Protein AF-A0A3R6BIK7-F1 (afdb_monomer_lite)

Secondary structure (DSSP, 8-state):
-EEEEETTSEEEEEESSSSSEEEEETTB--SS--SSTTHHHHHHHHHHHHHS----EEEEEE---S-TTSSSHHHHHHHHHHHHHHHHHT----HHHHHHHHHHHHHHTT--

Sequence (112 aa):
MAYHTKKNGVVELQSLNFPKRAQFFVSAVPEEKQGDWADHLRGAAKMLGEKYRLKVGLSGIIEGSLPIGGLSSSASVIICFLSALCKVNGIHLEPMEMILTAKAAENSNHHA

Radius of gyration: 12.81 Å; chains: 1; bounding box: 30×29×32 Å

Organism: NCBI:txid410072

pLDDT: mean 89.2, std 12.9, range [42.5, 98.0]

Foldseek 3Di:
DDKDKAQQQWAWEAEPVDDDIDIDGLQCQDPDDPPDPCLLLSLLSVLVCVVDPQRMYIHYYDYDPDPDPDDCPSLVVSLVNNVVSCVNRVHDDDPVRSNVSSVRSVVSVVDD

Structure (mmCIF, N/CA/C/O backbone):
data_AF-A0A3R6BIK7-F1
#
_entry.id   AF-A0A3R6BIK7-F1
#
loop_
_atom_site.group_PDB
_atom_site.id
_atom_site.type_symbol
_atom_site.label_atom_id
_atom_site.label_alt_id
_atom_site.label_comp_id
_atom_site.label_asym_id
_atom_site.label_entity_id
_atom_site.label_seq_id
_atom_site.pdbx_PDB_ins_code
_atom_site.Cartn_x
_atom_site.Cartn_y
_atom_site.Cartn_z
_atom_site.occupancy
_atom_site.B_iso_or_equiv
_atom_site.auth_seq_id
_atom_site.auth_comp_id
_atom_site.auth_asym_id
_atom_site.auth_atom_id
_atom_site.pdbx_PDB_model_num
ATOM 1 N N . MET A 1 1 ? -5.394 2.219 -10.786 1.00 85.38 1 MET A N 1
ATOM 2 C CA . MET A 1 1 ? -5.458 0.980 -9.976 1.00 85.38 1 MET A CA 1
ATOM 3 C C . MET A 1 1 ? -6.912 0.603 -9.756 1.00 85.38 1 MET A C 1
ATOM 5 O O . MET A 1 1 ? -7.692 1.471 -9.380 1.00 85.38 1 MET A O 1
ATOM 9 N N . ALA A 1 2 ? -7.257 -0.664 -9.968 1.00 92.75 2 ALA A N 1
ATOM 10 C CA . ALA A 1 2 ? -8.561 -1.230 -9.627 1.00 92.75 2 ALA A CA 1
ATOM 11 C C . ALA A 1 2 ? -8.377 -2.258 -8.504 1.00 92.75 2 ALA A C 1
ATOM 13 O O . ALA A 1 2 ? -7.418 -3.027 -8.535 1.00 92.75 2 ALA A O 1
ATOM 14 N N . TYR A 1 3 ? -9.251 -2.256 -7.498 1.00 96.25 3 TYR A N 1
ATOM 15 C CA . TYR A 1 3 ? -9.114 -3.131 -6.334 1.00 96.25 3 TYR A CA 1
ATOM 16 C C . TYR A 1 3 ? -10.455 -3.427 -5.660 1.00 96.25 3 TYR A C 1
ATOM 18 O O . TYR A 1 3 ? -11.413 -2.664 -5.767 1.00 96.25 3 TYR A O 1
ATOM 26 N N . HIS A 1 4 ? -10.475 -4.520 -4.904 1.00 95.94 4 HIS A N 1
ATOM 27 C CA . HIS A 1 4 ? -11.541 -4.928 -4.003 1.00 95.94 4 HIS A CA 1
ATOM 28 C C . HIS A 1 4 ? -11.006 -5.099 -2.582 1.00 95.94 4 HIS A C 1
ATOM 30 O O . HIS A 1 4 ? -9.861 -5.489 -2.361 1.00 95.94 4 HIS A O 1
ATOM 36 N N . THR A 1 5 ? -11.863 -4.838 -1.603 1.00 96.81 5 THR A N 1
ATOM 37 C CA . THR A 1 5 ? -11.547 -4.956 -0.179 1.00 96.81 5 THR A CA 1
ATOM 38 C C . THR A 1 5 ? -11.299 -6.410 0.243 1.00 96.81 5 THR A C 1
ATOM 40 O O . THR A 1 5 ? -12.050 -7.310 -0.136 1.00 96.81 5 THR A O 1
ATOM 43 N N . LYS A 1 6 ? -10.301 -6.642 1.106 1.00 95.88 6 LYS A N 1
ATOM 44 C CA . LYS A 1 6 ? -10.014 -7.943 1.736 1.00 95.88 6 LYS A CA 1
ATOM 45 C C . LYS A 1 6 ? -10.035 -7.811 3.264 1.00 95.88 6 LYS A C 1
ATOM 47 O O . LYS A 1 6 ? -9.111 -7.282 3.878 1.00 95.88 6 LYS A O 1
ATOM 52 N N . LYS A 1 7 ? -11.100 -8.310 3.903 1.00 94.75 7 LYS A N 1
ATOM 53 C CA . LYS A 1 7 ? -11.334 -8.171 5.360 1.00 94.75 7 LYS A CA 1
ATOM 54 C C . LYS A 1 7 ? -10.369 -8.968 6.250 1.00 94.75 7 LYS A C 1
ATOM 56 O O . LYS A 1 7 ? -10.349 -8.750 7.451 1.00 94.75 7 LYS A O 1
ATOM 61 N N . ASN A 1 8 ? -9.585 -9.877 5.675 1.00 94.88 8 ASN A N 1
ATOM 62 C CA . ASN A 1 8 ? -8.582 -10.677 6.383 1.00 94.88 8 ASN A CA 1
ATOM 63 C C . ASN A 1 8 ? -7.215 -9.973 6.508 1.00 94.88 8 ASN A C 1
ATOM 65 O O . ASN A 1 8 ? -6.245 -10.608 6.906 1.00 94.88 8 ASN A O 1
ATOM 69 N N . GLY A 1 9 ? -7.115 -8.697 6.117 1.00 95.81 9 GLY A N 1
ATOM 70 C CA . GLY A 1 9 ? -5.875 -7.923 6.210 1.00 95.81 9 GLY A CA 1
ATOM 71 C C . GLY A 1 9 ? -4.835 -8.239 5.133 1.00 95.81 9 GLY A C 1
ATOM 72 O O . GLY A 1 9 ? -3.755 -7.653 5.159 1.00 95.81 9 GLY A O 1
ATOM 73 N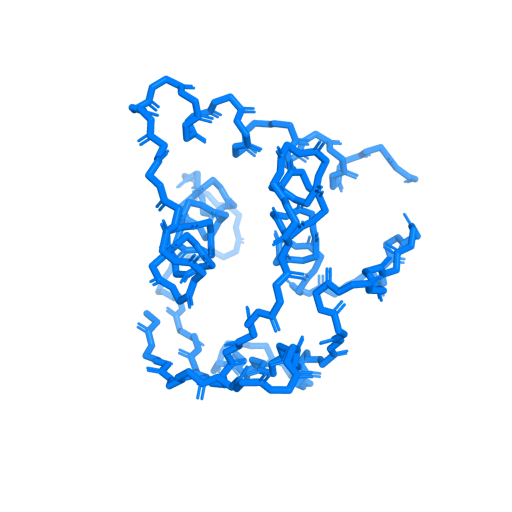 N . VAL A 1 10 ? -5.135 -9.127 4.179 1.00 97.81 10 VAL A N 1
ATOM 74 C CA . VAL A 1 10 ? -4.215 -9.454 3.081 1.00 97.81 10 VAL A CA 1
ATOM 75 C C . VAL A 1 10 ? -4.239 -8.353 2.030 1.00 97.81 10 VAL A C 1
ATOM 77 O O . VAL A 1 10 ? -5.298 -8.006 1.501 1.00 97.81 10 VAL A O 1
ATOM 80 N N . VAL A 1 11 ? -3.059 -7.844 1.697 1.00 97.62 11 VAL A N 1
ATOM 81 C CA . VAL A 1 11 ? -2.811 -7.056 0.495 1.00 97.62 11 VAL A CA 1
ATOM 82 C C . VAL A 1 11 ? -2.294 -7.989 -0.584 1.00 97.62 11 VAL A C 1
ATOM 84 O O . VAL A 1 11 ? -1.357 -8.746 -0.353 1.00 97.62 11 VAL A O 1
ATOM 87 N N . GLU A 1 12 ? -2.905 -7.932 -1.759 1.00 96.06 12 GLU A N 1
ATOM 88 C CA . GLU A 1 12 ? -2.522 -8.710 -2.924 1.00 96.06 12 GLU A CA 1
ATOM 89 C C . GLU A 1 12 ? -2.644 -7.855 -4.188 1.00 96.06 12 GLU A C 1
ATOM 91 O O . GLU A 1 12 ? -3.744 -7.551 -4.641 1.00 96.06 12 GLU A O 1
ATOM 96 N N . LEU A 1 13 ? -1.525 -7.454 -4.781 1.00 94.81 13 LEU A N 1
ATOM 97 C CA . LEU A 1 13 ? -1.541 -6.608 -5.971 1.00 94.81 13 LEU A CA 1
ATOM 98 C C . LEU A 1 13 ? -0.723 -7.224 -7.098 1.00 94.81 13 LEU A C 1
ATOM 100 O O . LEU A 1 13 ? 0.381 -7.728 -6.896 1.00 94.81 13 LEU A O 1
ATOM 104 N N . GLN A 1 14 ? -1.275 -7.160 -8.304 1.00 94.19 14 GLN A N 1
ATOM 105 C CA . GLN A 1 14 ? -0.593 -7.541 -9.532 1.00 94.19 14 GLN A CA 1
ATOM 106 C C . GLN A 1 14 ? -0.322 -6.291 -10.369 1.00 94.19 14 GLN A C 1
ATOM 108 O O . GLN A 1 14 ? -1.231 -5.499 -10.610 1.00 94.19 14 GLN A O 1
ATOM 113 N N . SER A 1 15 ? 0.922 -6.112 -10.809 1.00 90.56 15 SER A N 1
ATOM 114 C CA . SER A 1 15 ? 1.255 -5.095 -11.802 1.00 90.56 15 SER A CA 1
ATOM 115 C C . SER A 1 15 ? 1.087 -5.672 -13.208 1.00 90.56 15 SER A C 1
ATOM 117 O O . SER A 1 15 ? 1.470 -6.815 -13.448 1.00 90.56 15 SER A O 1
ATOM 119 N N . LEU A 1 16 ? 0.524 -4.897 -14.137 1.00 90.06 16 LEU A N 1
ATOM 120 C CA . LEU A 1 16 ? 0.556 -5.236 -15.566 1.00 90.06 16 LEU A CA 1
ATOM 121 C C . LEU A 1 16 ? 1.907 -4.892 -16.213 1.00 90.06 16 LEU A C 1
ATOM 123 O O . LEU A 1 16 ? 2.237 -5.433 -17.263 1.00 90.06 16 LEU A O 1
ATOM 127 N N . ASN A 1 17 ? 2.701 -4.026 -15.577 1.00 86.06 17 ASN A N 1
ATOM 128 C CA . ASN A 1 17 ? 4.008 -3.595 -16.076 1.00 86.06 17 ASN A CA 1
ATOM 129 C C . ASN A 1 17 ? 5.161 -4.469 -15.573 1.00 86.06 17 ASN A C 1
ATOM 131 O O . ASN A 1 17 ? 6.183 -4.576 -16.246 1.00 86.06 17 ASN A O 1
ATOM 135 N N . PHE A 1 18 ? 5.019 -5.066 -14.387 1.00 85.50 18 PHE A N 1
ATOM 136 C CA . PHE A 1 18 ? 6.082 -5.826 -13.735 1.00 85.50 18 PHE A CA 1
ATOM 137 C C . PHE A 1 18 ? 5.658 -7.266 -13.449 1.00 85.50 18 PHE A C 1
ATOM 139 O O . PHE A 1 18 ? 4.517 -7.508 -13.047 1.00 85.50 18 PHE A O 1
ATOM 146 N N . PRO A 1 19 ? 6.576 -8.237 -13.600 1.00 80.81 19 PRO A N 1
ATOM 147 C CA . PRO A 1 19 ? 6.303 -9.611 -13.225 1.00 80.81 19 PRO A CA 1
ATOM 148 C C . PRO A 1 19 ? 6.190 -9.740 -11.701 1.00 80.81 19 PRO A C 1
ATOM 150 O O . PRO A 1 19 ? 6.724 -8.930 -10.944 1.00 80.81 19 PRO A O 1
ATOM 153 N N . LYS A 1 20 ? 5.572 -10.842 -11.269 1.00 84.62 20 LYS A N 1
ATOM 154 C CA . LYS A 1 20 ? 5.329 -11.224 -9.869 1.00 84.62 20 LYS A CA 1
ATOM 155 C C . LYS A 1 20 ? 4.265 -10.382 -9.157 1.00 84.62 20 LYS A C 1
ATOM 157 O O . LYS A 1 20 ? 4.216 -9.155 -9.205 1.00 84.62 20 LYS A O 1
ATOM 162 N N . ARG A 1 21 ? 3.404 -11.114 -8.457 1.00 91.50 21 ARG A N 1
ATOM 163 C CA . ARG A 1 21 ? 2.362 -10.589 -7.582 1.00 91.50 21 ARG A CA 1
ATOM 164 C C . ARG A 1 21 ? 2.966 -10.226 -6.232 1.00 91.50 21 ARG A C 1
ATOM 166 O O . ARG A 1 21 ? 3.715 -11.014 -5.663 1.00 91.50 21 ARG A O 1
ATOM 173 N N . ALA A 1 22 ? 2.579 -9.075 -5.707 1.00 93.12 22 ALA A N 1
ATOM 174 C CA . ALA A 1 22 ? 2.875 -8.681 -4.343 1.00 93.12 22 ALA A CA 1
ATOM 175 C C . ALA A 1 22 ? 1.818 -9.251 -3.401 1.00 93.12 22 ALA A C 1
ATOM 177 O O . ALA A 1 22 ? 0.626 -9.102 -3.673 1.00 93.12 22 ALA A O 1
ATOM 178 N N . GLN A 1 23 ? 2.237 -9.867 -2.297 1.00 96.00 23 GLN A N 1
ATOM 179 C CA . GLN A 1 23 ? 1.328 -10.337 -1.257 1.00 96.00 23 GLN A CA 1
ATOM 180 C C . GLN A 1 23 ? 1.957 -10.166 0.128 1.00 96.00 23 GLN A C 1
ATOM 182 O O . GLN A 1 23 ? 3.103 -10.559 0.332 1.00 96.00 23 GLN A O 1
ATOM 187 N N . PHE A 1 24 ? 1.227 -9.562 1.066 1.00 96.69 24 PHE A N 1
ATOM 188 C CA . PHE A 1 24 ? 1.623 -9.433 2.475 1.00 96.69 24 PHE A CA 1
ATOM 189 C C . PHE A 1 24 ? 0.407 -9.094 3.350 1.00 96.69 24 PHE A C 1
ATOM 191 O O . PHE A 1 24 ? -0.659 -8.745 2.840 1.00 96.69 24 PHE A O 1
ATOM 198 N N . PHE A 1 25 ? 0.547 -9.181 4.673 1.00 97.62 25 PHE A N 1
ATOM 199 C CA . PHE A 1 25 ? -0.484 -8.730 5.611 1.00 97.62 25 PHE A CA 1
ATOM 200 C C . PHE A 1 25 ? -0.224 -7.289 6.043 1.00 97.62 25 PHE A C 1
ATOM 202 O O . PHE A 1 25 ? 0.900 -6.950 6.401 1.00 97.62 25 PHE A O 1
ATOM 209 N N . VAL A 1 26 ? -1.268 -6.456 6.118 1.00 96.88 26 VAL A N 1
ATOM 210 C CA . VAL A 1 26 ? -1.145 -5.074 6.631 1.00 96.88 26 VAL A CA 1
ATOM 211 C C . VAL A 1 26 ? -0.631 -5.006 8.074 1.00 96.88 26 VAL A C 1
ATOM 213 O O . VAL A 1 26 ? -0.098 -3.983 8.483 1.00 96.88 26 VAL A O 1
ATOM 216 N N . SER A 1 27 ? -0.781 -6.089 8.841 1.00 95.19 27 SER A N 1
ATOM 217 C CA . SER A 1 27 ? -0.292 -6.219 10.218 1.00 95.19 27 SER A CA 1
ATOM 218 C C . SER A 1 27 ? 1.119 -6.803 10.330 1.00 95.19 27 SER A C 1
ATOM 220 O O . SER A 1 27 ? 1.638 -6.897 11.435 1.00 95.19 27 SER A O 1
ATOM 222 N N . ALA A 1 28 ? 1.705 -7.259 9.224 1.00 94.88 28 ALA A N 1
ATOM 223 C CA . ALA A 1 28 ? 3.018 -7.896 9.181 1.00 94.88 28 ALA A CA 1
ATOM 224 C C . ALA A 1 28 ? 3.729 -7.492 7.884 1.00 94.88 28 ALA A C 1
ATOM 226 O O . ALA A 1 28 ? 4.051 -8.323 7.032 1.00 94.88 28 ALA A O 1
ATOM 227 N N . VAL A 1 29 ? 3.891 -6.180 7.705 1.00 95.25 29 VAL A N 1
ATOM 228 C CA . VAL A 1 29 ? 4.669 -5.633 6.594 1.00 95.25 29 VAL A CA 1
ATOM 229 C C . VAL A 1 29 ? 6.142 -5.989 6.832 1.00 95.25 29 VAL A C 1
ATOM 231 O O . VAL A 1 29 ? 6.624 -5.733 7.935 1.00 95.25 29 VAL A O 1
ATOM 234 N N . PRO A 1 30 ? 6.857 -6.568 5.847 1.00 92.31 30 PRO A N 1
ATOM 235 C CA . PRO A 1 30 ? 8.285 -6.850 5.979 1.00 92.31 30 PRO A CA 1
ATOM 236 C C . PRO A 1 30 ? 9.075 -5.612 6.415 1.00 92.31 30 PRO A C 1
ATOM 238 O O . PRO A 1 30 ? 8.844 -4.515 5.899 1.00 92.31 30 PRO A O 1
ATOM 241 N N . GLU A 1 31 ? 9.994 -5.783 7.366 1.00 87.81 31 GLU A N 1
ATOM 242 C CA . GLU A 1 31 ? 10.834 -4.680 7.847 1.00 87.81 31 GLU A CA 1
ATOM 243 C C . GLU A 1 31 ? 11.863 -4.256 6.800 1.00 87.81 31 GLU A C 1
ATOM 245 O O . GLU A 1 31 ? 12.086 -3.057 6.614 1.00 87.81 31 GLU A O 1
ATOM 250 N N . GLU A 1 32 ? 12.428 -5.246 6.108 1.00 89.00 32 GLU A N 1
ATOM 251 C CA . GLU A 1 32 ? 13.411 -5.087 5.046 1.00 89.00 32 GLU A CA 1
ATOM 252 C C . GLU A 1 32 ? 12.753 -5.008 3.664 1.00 89.00 32 GLU A C 1
ATOM 254 O O . GLU A 1 32 ? 11.727 -5.645 3.380 1.00 89.00 32 GLU A O 1
ATOM 259 N N . LYS A 1 33 ? 13.394 -4.251 2.771 1.00 87.38 33 LYS A N 1
ATOM 260 C CA . LYS A 1 33 ? 12.999 -4.166 1.363 1.00 87.38 33 LYS A CA 1
ATOM 261 C C . LYS A 1 33 ? 13.126 -5.519 0.685 1.00 87.38 33 LYS A C 1
ATOM 263 O O . LYS A 1 33 ? 14.056 -6.274 0.947 1.00 87.38 33 LYS A O 1
ATOM 268 N N . GLN A 1 34 ? 12.209 -5.789 -0.233 1.00 90.31 34 GLN A N 1
ATOM 269 C CA . GLN A 1 34 ? 12.226 -7.021 -1.019 1.00 90.31 34 GLN A CA 1
ATOM 270 C C . GLN A 1 34 ? 12.895 -6.824 -2.389 1.00 90.31 34 GLN A C 1
ATOM 272 O O . GLN A 1 34 ? 13.121 -7.795 -3.107 1.00 90.31 34 GLN A O 1
ATOM 277 N N . GLY A 1 35 ? 13.227 -5.580 -2.754 1.00 88.62 35 GLY A N 1
ATOM 278 C CA . GLY A 1 35 ? 13.892 -5.239 -4.010 1.00 88.62 35 GLY A CA 1
ATOM 279 C C . GLY A 1 35 ? 12.966 -5.333 -5.223 1.00 88.62 35 GLY A C 1
ATOM 280 O O . GLY A 1 35 ? 13.435 -5.534 -6.342 1.00 88.62 35 GLY A O 1
ATOM 281 N N . ASP A 1 36 ? 11.653 -5.229 -5.011 1.00 89.12 36 ASP A N 1
ATOM 282 C CA . ASP A 1 36 ? 10.641 -5.330 -6.060 1.00 89.12 36 ASP A CA 1
ATOM 283 C C . ASP A 1 36 ? 9.773 -4.062 -6.146 1.00 89.12 36 ASP A C 1
ATOM 285 O O . ASP A 1 36 ? 9.807 -3.176 -5.289 1.00 89.12 36 ASP A O 1
ATOM 289 N N . TRP A 1 37 ? 8.960 -3.971 -7.201 1.00 87.81 37 TRP A N 1
ATOM 290 C CA . TRP A 1 37 ? 8.080 -2.822 -7.448 1.00 87.81 37 TRP A CA 1
ATOM 291 C C . TRP A 1 37 ? 7.102 -2.541 -6.292 1.00 87.81 37 TRP A C 1
ATOM 293 O O . TRP A 1 37 ? 6.606 -1.420 -6.148 1.00 87.81 37 TRP A O 1
ATOM 303 N N . ALA A 1 38 ? 6.801 -3.549 -5.470 1.00 91.62 38 ALA A N 1
ATOM 304 C CA . ALA A 1 38 ?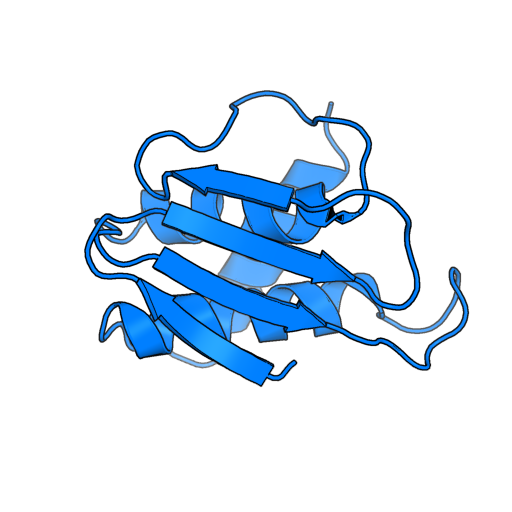 5.845 -3.457 -4.383 1.00 91.62 38 ALA A CA 1
ATOM 305 C C . ALA A 1 38 ? 6.452 -2.918 -3.086 1.00 91.62 38 ALA A C 1
ATOM 307 O O . ALA A 1 38 ? 5.711 -2.698 -2.127 1.00 91.62 38 ALA A O 1
ATOM 308 N N . ASP A 1 39 ? 7.747 -2.601 -3.049 1.00 92.25 39 ASP A N 1
ATOM 309 C CA . ASP A 1 39 ? 8.331 -1.885 -1.913 1.00 92.25 39 ASP A CA 1
ATOM 310 C C . ASP A 1 39 ? 7.679 -0.506 -1.712 1.00 92.25 39 ASP A C 1
ATOM 312 O O . ASP A 1 39 ? 7.518 -0.060 -0.582 1.00 92.25 39 ASP A O 1
ATOM 316 N N . HIS A 1 40 ? 7.172 0.147 -2.765 1.00 92.06 40 HIS A N 1
ATO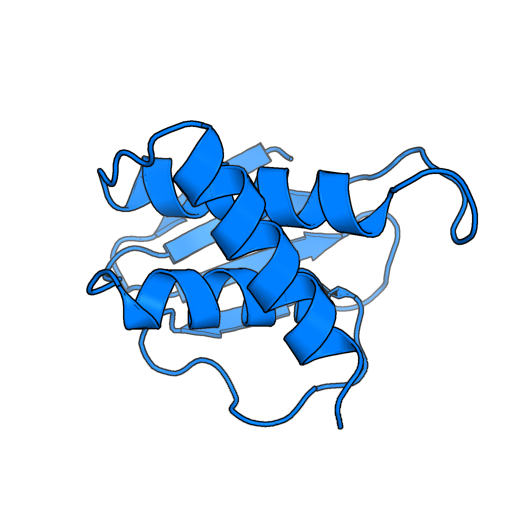M 317 C CA . HIS A 1 40 ? 6.346 1.363 -2.629 1.00 92.06 40 HIS A CA 1
ATOM 318 C C . HIS A 1 40 ? 5.044 1.122 -1.860 1.00 92.06 40 HIS A C 1
ATOM 320 O O . HIS A 1 40 ? 4.628 1.948 -1.047 1.00 92.06 40 HIS A O 1
ATOM 326 N N . LEU A 1 41 ? 4.408 -0.023 -2.091 1.00 94.38 41 LEU A N 1
ATOM 327 C CA . LEU A 1 41 ? 3.184 -0.422 -1.409 1.00 94.38 41 LEU A CA 1
ATOM 328 C C . LEU A 1 41 ? 3.459 -0.840 0.041 1.00 94.38 41 LEU A C 1
ATOM 330 O O . LEU A 1 41 ? 2.702 -0.460 0.934 1.00 94.38 41 LEU A O 1
ATOM 334 N N . ARG A 1 42 ? 4.543 -1.589 0.285 1.00 95.38 42 ARG A N 1
ATOM 335 C CA . ARG A 1 42 ? 4.973 -1.972 1.639 1.00 95.38 42 ARG A CA 1
ATOM 336 C C . ARG A 1 42 ? 5.350 -0.737 2.457 1.00 95.38 42 ARG A C 1
ATOM 338 O O . ARG A 1 42 ? 4.833 -0.579 3.558 1.00 95.38 42 ARG A O 1
ATOM 345 N N . GLY A 1 43 ? 6.139 0.181 1.898 1.00 95.12 43 GLY A N 1
ATOM 346 C CA . GLY A 1 43 ? 6.485 1.453 2.539 1.00 95.12 43 GLY A CA 1
ATOM 347 C C . GLY A 1 43 ? 5.247 2.283 2.892 1.00 95.12 43 GLY A C 1
ATOM 348 O O . GLY A 1 43 ? 5.106 2.732 4.028 1.00 95.12 43 GLY A O 1
ATOM 349 N N . ALA A 1 44 ? 4.290 2.409 1.964 1.00 95.81 44 ALA A N 1
ATOM 350 C CA . ALA A 1 44 ? 3.020 3.090 2.223 1.00 95.81 44 ALA A CA 1
ATOM 351 C C . ALA A 1 44 ? 2.225 2.439 3.371 1.00 95.81 44 ALA A C 1
ATOM 353 O O . ALA A 1 44 ? 1.755 3.134 4.272 1.00 95.81 44 ALA A O 1
ATOM 354 N N . ALA A 1 45 ? 2.094 1.109 3.363 1.00 97.00 45 ALA A N 1
ATOM 355 C CA . ALA A 1 45 ? 1.395 0.375 4.414 1.00 97.00 45 ALA A CA 1
ATOM 356 C C . ALA A 1 45 ? 2.091 0.500 5.776 1.00 97.00 45 ALA A C 1
ATOM 358 O O . ALA A 1 45 ? 1.410 0.686 6.781 1.00 97.00 45 ALA A O 1
ATOM 359 N N . LYS A 1 46 ? 3.429 0.453 5.806 1.00 96.44 46 LYS A N 1
ATOM 360 C CA . LYS A 1 46 ? 4.236 0.614 7.022 1.00 96.44 46 LYS A CA 1
ATOM 361 C C . LYS A 1 46 ? 4.023 1.995 7.644 1.00 96.44 46 LYS A C 1
ATOM 363 O O . LYS A 1 46 ? 3.597 2.079 8.789 1.00 96.44 46 LYS A O 1
ATOM 368 N N . MET A 1 47 ? 4.216 3.065 6.869 1.00 95.75 47 MET A N 1
ATOM 369 C CA . MET A 1 47 ? 4.080 4.444 7.365 1.00 95.75 47 MET A CA 1
ATOM 370 C C . MET A 1 47 ? 2.653 4.792 7.782 1.00 95.75 47 MET A C 1
ATOM 372 O O . MET A 1 47 ? 2.442 5.522 8.748 1.00 95.75 47 MET A O 1
ATOM 376 N N . LEU A 1 48 ? 1.652 4.261 7.078 1.00 96.69 48 LEU A N 1
ATOM 377 C CA . LEU A 1 48 ? 0.266 4.414 7.508 1.00 96.69 48 LEU A CA 1
ATOM 378 C C . LEU A 1 48 ? -0.015 3.607 8.788 1.00 96.69 48 LEU A C 1
ATOM 380 O O . LEU A 1 48 ? -0.717 4.091 9.675 1.00 96.69 48 LEU A O 1
ATOM 384 N N . GLY A 1 49 ? 0.558 2.405 8.890 1.00 95.94 49 GLY A N 1
ATOM 385 C CA . GLY A 1 49 ? 0.443 1.490 10.026 1.00 95.94 49 GLY A CA 1
ATOM 386 C C . GLY A 1 49 ? 1.027 2.023 11.335 1.00 95.94 49 GLY A C 1
ATOM 387 O O . GLY A 1 49 ? 0.515 1.702 12.405 1.00 95.94 49 GLY A O 1
ATOM 388 N N . GLU A 1 50 ? 2.048 2.878 11.260 1.00 94.25 50 GLU A N 1
ATOM 389 C CA . GLU A 1 50 ? 2.627 3.561 12.426 1.00 94.25 50 GLU A CA 1
ATOM 390 C C . GLU A 1 50 ? 1.648 4.543 13.083 1.00 94.25 50 GLU A C 1
ATOM 392 O O . GLU A 1 50 ? 1.701 4.763 14.291 1.00 94.25 50 GLU A O 1
ATOM 397 N N . LYS A 1 51 ? 0.732 5.120 12.297 1.00 94.00 51 LYS A N 1
ATOM 398 C CA . LYS A 1 51 ? -0.263 6.093 12.774 1.00 94.00 51 LYS A CA 1
ATOM 399 C C . LYS A 1 51 ? -1.625 5.460 13.052 1.00 94.00 51 LYS A C 1
ATOM 401 O O . LYS A 1 51 ? -2.340 5.898 13.949 1.00 94.00 51 LYS A O 1
ATOM 406 N N . TYR A 1 52 ? -1.995 4.435 12.284 1.00 96.19 52 TYR A N 1
ATOM 407 C CA . TYR A 1 52 ? -3.313 3.812 12.340 1.00 96.19 52 TYR A CA 1
ATOM 408 C C . TYR A 1 52 ? -3.205 2.295 12.330 1.00 96.19 52 TYR A C 1
ATOM 410 O O . TYR A 1 52 ? -2.499 1.699 11.522 1.00 96.19 52 TYR A O 1
ATOM 418 N N . ARG A 1 53 ? -4.016 1.633 13.157 1.00 95.50 53 ARG A N 1
ATOM 419 C CA . ARG A 1 53 ? -4.109 0.173 13.130 1.00 95.50 53 ARG A CA 1
ATOM 420 C C . ARG A 1 53 ? -4.834 -0.304 11.870 1.00 95.50 53 ARG A C 1
ATOM 422 O O . ARG A 1 53 ? -6.065 -0.316 11.827 1.00 95.50 53 ARG A O 1
ATOM 429 N N . LEU A 1 54 ? -4.072 -0.778 10.890 1.00 97.38 54 LEU A N 1
ATOM 430 C CA . LEU A 1 54 ? -4.606 -1.394 9.677 1.00 97.38 54 LEU A CA 1
ATOM 431 C C . LEU A 1 54 ? -5.147 -2.799 9.972 1.00 97.38 54 LEU A C 1
ATOM 433 O O . LEU A 1 54 ? -4.499 -3.610 10.633 1.00 97.38 54 LEU A O 1
ATOM 437 N N . LYS A 1 55 ? -6.354 -3.091 9.484 1.00 97.12 55 LYS A N 1
ATOM 438 C CA . LYS A 1 55 ? -7.016 -4.403 9.641 1.00 97.12 55 LYS A CA 1
ATOM 439 C C . LYS A 1 55 ? -7.502 -4.974 8.318 1.00 97.12 55 LYS A C 1
ATOM 441 O O . LYS A 1 55 ? -7.704 -6.178 8.196 1.00 97.12 55 LYS A O 1
ATOM 446 N N . VAL A 1 56 ? -7.724 -4.104 7.341 1.00 98.00 56 VAL A N 1
ATOM 447 C CA . VAL A 1 56 ? -8.323 -4.439 6.060 1.00 98.00 56 VAL A CA 1
ATOM 448 C C . VAL A 1 56 ? -7.272 -4.245 4.979 1.00 98.00 56 VAL A C 1
ATOM 450 O O . VAL A 1 56 ? -6.649 -3.189 4.880 1.00 98.00 56 VAL A O 1
ATOM 453 N N . GLY A 1 57 ? -7.061 -5.287 4.186 1.00 97.25 57 GLY A N 1
ATOM 454 C CA . GLY A 1 57 ? -6.214 -5.234 3.007 1.00 97.25 57 GLY A CA 1
ATOM 455 C C . GLY A 1 57 ? -7.042 -5.037 1.740 1.00 97.25 57 GLY A C 1
ATOM 456 O O . GLY A 1 57 ? -8.235 -4.710 1.775 1.00 97.25 57 GLY A O 1
ATOM 457 N N . LEU A 1 58 ? -6.414 -5.265 0.595 1.00 97.31 58 LEU A N 1
ATOM 458 C CA . LEU A 1 58 ? -7.032 -5.112 -0.716 1.00 97.31 58 LEU A CA 1
ATOM 459 C C . LEU A 1 58 ? -6.455 -6.122 -1.703 1.00 97.31 58 LEU A C 1
ATOM 461 O O . LEU A 1 58 ? -5.302 -6.515 -1.579 1.00 97.31 58 LEU A O 1
ATOM 465 N N . SER A 1 59 ? -7.250 -6.531 -2.686 1.00 96.81 59 SER A N 1
ATOM 466 C CA . SER A 1 59 ? -6.795 -7.330 -3.824 1.00 96.81 59 SER A CA 1
ATOM 467 C C . SER A 1 59 ? -7.078 -6.577 -5.112 1.00 96.81 59 SER A C 1
ATOM 469 O O . SER A 1 59 ? -8.170 -6.027 -5.258 1.00 96.81 59 SER A O 1
ATOM 471 N N . GLY A 1 60 ? -6.121 -6.500 -6.031 1.00 94.62 60 GLY A N 1
ATOM 472 C CA . GLY A 1 60 ? -6.305 -5.678 -7.221 1.00 94.62 60 GLY A CA 1
ATOM 473 C C . GLY A 1 60 ? -5.188 -5.736 -8.250 1.00 94.62 60 GLY A C 1
ATOM 474 O O . GLY A 1 60 ? -4.232 -6.506 -8.148 1.00 94.62 60 GLY A O 1
ATOM 475 N N . ILE A 1 61 ? -5.337 -4.874 -9.249 1.00 93.31 61 ILE A N 1
ATOM 476 C CA . ILE A 1 61 ? -4.421 -4.730 -10.373 1.00 93.31 61 ILE A CA 1
ATOM 477 C C . ILE A 1 61 ? -4.007 -3.264 -10.491 1.00 93.31 61 ILE A C 1
ATOM 479 O O . ILE A 1 61 ? -4.829 -2.343 -10.372 1.00 93.31 61 ILE A O 1
ATOM 483 N N . ILE A 1 62 ? -2.720 -3.048 -10.741 1.00 90.00 62 ILE A N 1
ATOM 484 C CA . ILE A 1 62 ? -2.152 -1.742 -11.040 1.00 90.00 62 ILE A CA 1
ATOM 485 C C . ILE A 1 62 ? -1.469 -1.747 -12.405 1.00 90.00 62 ILE A C 1
ATOM 487 O O . ILE A 1 62 ? -0.770 -2.683 -12.779 1.00 90.00 62 ILE A O 1
ATOM 491 N N . GLU A 1 63 ? -1.671 -0.661 -13.130 1.00 87.38 63 GLU A N 1
ATOM 492 C CA . GLU A 1 63 ? -1.002 -0.360 -14.383 1.00 87.38 63 GLU A CA 1
ATOM 493 C C . GLU A 1 63 ? -0.543 1.095 -14.300 1.00 87.38 63 GLU A C 1
ATOM 495 O O . GLU A 1 63 ? -1.293 1.962 -13.837 1.00 87.38 63 GLU A O 1
ATOM 500 N N . GLY A 1 64 ? 0.702 1.342 -14.686 1.00 76.38 64 GLY A N 1
ATOM 501 C CA . GLY A 1 64 ? 1.279 2.664 -14.859 1.00 76.38 64 GLY A CA 1
ATOM 502 C C . GLY A 1 64 ? 1.687 2.857 -16.314 1.00 76.38 64 GLY A C 1
ATOM 503 O O . GLY A 1 64 ? 2.304 1.982 -16.914 1.00 76.38 64 GLY A O 1
ATOM 504 N N . SER A 1 65 ? 1.347 4.010 -16.881 1.00 63.78 65 SER A N 1
ATOM 505 C CA . SER A 1 65 ? 1.723 4.404 -18.245 1.00 63.78 65 SER A CA 1
ATOM 506 C C . SER A 1 65 ? 3.010 5.238 -18.304 1.00 63.78 65 SER A C 1
ATOM 508 O O . SER A 1 65 ? 3.482 5.560 -19.392 1.00 63.78 65 SER A O 1
ATOM 510 N N . LEU A 1 66 ? 3.579 5.609 -17.151 1.00 53.16 66 LEU A N 1
ATOM 511 C CA . LEU A 1 66 ? 4.772 6.451 -17.078 1.00 53.16 66 LEU A CA 1
ATOM 512 C C . LEU A 1 66 ? 6.045 5.616 -17.305 1.00 53.16 66 LEU A C 1
ATOM 514 O O . LEU A 1 66 ? 6.197 4.575 -16.659 1.00 53.16 66 LEU A O 1
ATOM 518 N N . PRO A 1 67 ? 6.976 6.065 -18.171 1.00 49.75 67 PRO A N 1
ATOM 519 C CA . PRO A 1 67 ? 8.266 5.412 -18.324 1.00 49.75 67 PRO A CA 1
ATOM 520 C C . PRO A 1 67 ? 8.988 5.335 -16.974 1.00 49.75 67 PRO A C 1
ATOM 522 O O . PRO A 1 67 ? 8.978 6.280 -16.180 1.00 49.75 67 PRO A O 1
ATOM 525 N N . ILE A 1 68 ? 9.619 4.190 -16.715 1.00 57.75 68 ILE A N 1
ATOM 526 C CA . ILE A 1 68 ? 10.445 3.966 -15.528 1.00 57.75 68 ILE A CA 1
ATOM 527 C C . ILE A 1 68 ? 11.632 4.936 -15.626 1.00 57.75 68 ILE A C 1
ATOM 529 O O . ILE A 1 68 ? 12.557 4.686 -16.391 1.00 57.75 68 ILE A O 1
ATOM 533 N N . GLY A 1 69 ? 11.588 6.065 -14.909 1.00 55.59 69 GLY A N 1
ATOM 534 C CA . GLY A 1 69 ? 12.718 7.005 -14.842 1.00 55.59 69 GLY A CA 1
ATOM 535 C C . GLY A 1 69 ? 12.457 8.478 -15.183 1.00 55.59 69 GLY A C 1
ATOM 536 O O . GLY A 1 69 ? 13.407 9.174 -15.525 1.00 55.59 69 GLY A O 1
ATOM 537 N N . GLY A 1 70 ? 11.233 9.003 -15.063 1.00 51.56 70 GLY A N 1
ATOM 538 C CA . GLY A 1 70 ? 11.011 10.454 -15.143 1.00 51.56 70 GLY A CA 1
ATOM 539 C C . GLY A 1 70 ? 9.667 10.906 -14.565 1.00 51.56 70 GLY A C 1
ATOM 540 O O . GLY A 1 70 ? 8.653 10.261 -14.807 1.00 51.56 70 GLY A O 1
ATOM 541 N N . LEU A 1 71 ? 9.670 12.032 -13.832 1.00 49.56 71 LEU A N 1
ATOM 542 C CA . LEU A 1 71 ? 8.496 12.803 -13.363 1.00 49.56 71 LEU A CA 1
ATOM 543 C C . LEU A 1 71 ? 7.626 12.174 -12.247 1.00 49.56 71 LEU A C 1
ATOM 545 O O . LEU A 1 71 ? 6.444 11.909 -12.448 1.00 49.56 71 LEU A O 1
ATOM 549 N N . SER A 1 72 ? 8.166 12.007 -11.031 1.00 61.75 72 SER A N 1
ATOM 550 C CA . SER A 1 72 ? 7.363 11.724 -9.814 1.00 61.75 72 SER A CA 1
ATOM 551 C C . SER A 1 72 ? 6.464 10.472 -9.884 1.00 61.75 72 SER A C 1
ATOM 553 O O . SER A 1 72 ? 5.418 10.398 -9.226 1.00 61.75 72 SER A O 1
ATOM 555 N N . SER A 1 73 ? 6.863 9.465 -10.665 1.00 72.69 73 SER A N 1
ATOM 556 C CA . SER A 1 73 ? 6.122 8.207 -10.816 1.00 72.69 73 SER A CA 1
ATOM 557 C C . SER A 1 73 ? 6.029 7.418 -9.500 1.00 72.69 73 SER A C 1
ATOM 559 O O . SER A 1 73 ? 4.976 6.848 -9.206 1.00 72.69 73 SER A O 1
ATOM 561 N N . SER A 1 74 ? 7.070 7.469 -8.661 1.00 80.19 74 SER A N 1
ATOM 562 C CA . SER A 1 74 ? 7.105 6.904 -7.301 1.00 80.19 74 SER A CA 1
ATOM 563 C C . SER A 1 74 ? 6.102 7.580 -6.357 1.00 80.19 74 SER A C 1
ATOM 565 O O . SER A 1 74 ? 5.274 6.914 -5.737 1.00 80.19 74 SER A O 1
ATOM 567 N N . ALA A 1 75 ? 6.112 8.910 -6.277 1.00 86.88 75 ALA A N 1
ATOM 568 C CA . ALA A 1 75 ? 5.195 9.657 -5.417 1.00 86.88 75 ALA A CA 1
ATOM 569 C C . ALA A 1 75 ? 3.726 9.422 -5.813 1.00 86.88 75 ALA A C 1
ATOM 571 O O . ALA A 1 75 ? 2.872 9.189 -4.956 1.00 86.88 75 ALA A O 1
ATOM 572 N N . SER A 1 76 ? 3.442 9.401 -7.118 1.00 88.56 76 SER A N 1
ATOM 573 C CA . SER A 1 76 ? 2.095 9.146 -7.642 1.00 88.56 76 SER A CA 1
ATOM 574 C C . SER A 1 76 ? 1.584 7.756 -7.253 1.00 88.56 76 SER A C 1
ATOM 576 O O . SER A 1 76 ? 0.438 7.611 -6.814 1.00 88.56 76 SER A O 1
ATOM 578 N N . VAL A 1 77 ? 2.433 6.726 -7.367 1.00 90.12 77 VAL A N 1
ATOM 579 C CA . VAL A 1 77 ? 2.045 5.357 -7.007 1.00 90.12 77 VAL A CA 1
ATOM 580 C C . VAL A 1 77 ? 1.868 5.197 -5.493 1.00 90.12 77 VAL A C 1
ATOM 582 O O . VAL A 1 77 ? 0.895 4.583 -5.055 1.00 90.12 77 VAL A O 1
ATOM 585 N N . ILE A 1 78 ? 2.728 5.824 -4.685 1.00 93.94 78 ILE A N 1
ATOM 586 C CA . ILE A 1 78 ? 2.624 5.809 -3.220 1.00 93.94 78 ILE A CA 1
ATOM 587 C C . ILE A 1 78 ? 1.319 6.471 -2.761 1.00 93.94 78 ILE A C 1
ATOM 589 O O . ILE A 1 78 ? 0.588 5.886 -1.962 1.00 93.94 78 ILE A O 1
ATOM 593 N N . ILE A 1 79 ? 0.976 7.647 -3.296 1.00 94.69 79 ILE A N 1
ATOM 594 C CA . ILE A 1 79 ? -0.285 8.334 -2.971 1.00 94.69 79 ILE A CA 1
ATO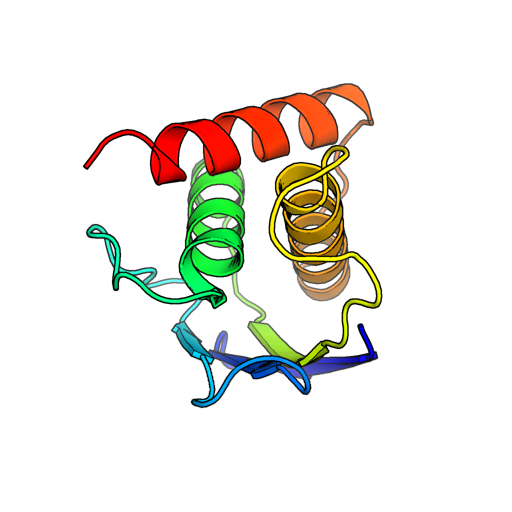M 595 C C . ILE A 1 79 ? -1.492 7.482 -3.387 1.00 94.69 79 ILE A C 1
ATOM 597 O O . ILE A 1 79 ? -2.475 7.400 -2.645 1.00 94.69 79 ILE A O 1
ATOM 601 N N . CYS A 1 80 ? -1.422 6.804 -4.538 1.00 94.44 80 CYS A N 1
ATOM 602 C CA . CYS A 1 80 ? -2.464 5.875 -4.978 1.00 94.44 80 CYS A CA 1
ATOM 603 C C . CYS A 1 80 ? -2.664 4.726 -3.971 1.00 94.44 80 CYS A C 1
ATOM 605 O O . CYS A 1 80 ? -3.803 4.425 -3.597 1.00 94.44 80 CYS A O 1
ATOM 607 N N . PHE A 1 81 ? -1.574 4.127 -3.481 1.00 95.62 81 PHE A N 1
ATOM 608 C CA . PHE A 1 81 ? -1.624 3.072 -2.467 1.00 95.62 81 PHE A CA 1
ATOM 609 C C . PHE A 1 81 ? -2.150 3.571 -1.122 1.00 95.62 81 PHE A C 1
ATOM 611 O O . PHE A 1 81 ? -3.053 2.946 -0.564 1.00 95.62 81 PHE A O 1
ATOM 618 N N . LEU A 1 82 ? -1.655 4.708 -0.626 1.00 97.25 82 LEU A N 1
ATOM 619 C CA . LEU A 1 82 ? -2.134 5.316 0.618 1.00 97.25 82 LEU A CA 1
ATOM 620 C C . LEU A 1 82 ? -3.629 5.613 0.550 1.00 97.25 82 LEU A C 1
ATOM 622 O O . LEU A 1 82 ? -4.366 5.247 1.462 1.00 97.25 82 LEU A O 1
ATOM 626 N N . SER A 1 83 ? -4.096 6.198 -0.553 1.00 96.94 83 SER A N 1
ATOM 627 C CA . SER A 1 83 ? -5.515 6.507 -0.756 1.00 96.94 83 SER A CA 1
ATOM 628 C C . SER A 1 83 ? -6.383 5.248 -0.716 1.00 96.94 83 SER A C 1
ATOM 630 O O . SER A 1 83 ? -7.447 5.241 -0.096 1.00 96.94 83 SER A O 1
ATOM 632 N N . ALA A 1 84 ? -5.930 4.160 -1.342 1.00 97.06 84 ALA A N 1
ATOM 633 C CA . ALA A 1 84 ? -6.657 2.897 -1.336 1.00 97.06 84 ALA A CA 1
ATOM 634 C C . ALA A 1 84 ? -6.670 2.235 0.047 1.00 97.06 84 ALA A C 1
ATOM 636 O O . ALA A 1 84 ? -7.732 1.815 0.506 1.00 97.06 84 ALA A O 1
ATOM 637 N N . LEU A 1 85 ? -5.525 2.193 0.735 1.00 97.62 85 LEU A N 1
ATOM 638 C CA . LEU A 1 85 ? -5.415 1.664 2.097 1.00 97.62 85 LEU A CA 1
ATOM 639 C C . LEU A 1 85 ? -6.274 2.461 3.083 1.00 97.62 85 LEU A C 1
ATOM 641 O O . LEU A 1 85 ? -6.983 1.861 3.892 1.00 97.62 85 LEU A O 1
ATOM 645 N N . CYS A 1 86 ? -6.274 3.792 2.971 1.00 98.00 86 CYS A N 1
ATOM 646 C CA . CYS A 1 86 ? -7.128 4.662 3.769 1.00 98.00 86 CYS A CA 1
ATOM 647 C C . CYS A 1 86 ? -8.604 4.355 3.519 1.00 98.00 86 CYS A C 1
ATOM 649 O O . CYS A 1 86 ? -9.348 4.089 4.462 1.00 98.00 86 CYS A O 1
ATOM 651 N N . LYS A 1 87 ? -9.014 4.280 2.246 1.00 97.75 87 LYS A N 1
ATOM 652 C CA . LYS A 1 87 ? -10.402 3.994 1.872 1.00 97.75 87 LYS A CA 1
ATOM 653 C C . LYS A 1 87 ? -10.894 2.655 2.419 1.00 97.75 87 LYS A C 1
ATOM 655 O O . LYS A 1 87 ? -11.993 2.598 2.963 1.00 97.75 87 LYS A O 1
ATOM 660 N N . VAL A 1 88 ? -10.107 1.581 2.303 1.00 97.81 88 VAL A N 1
ATOM 661 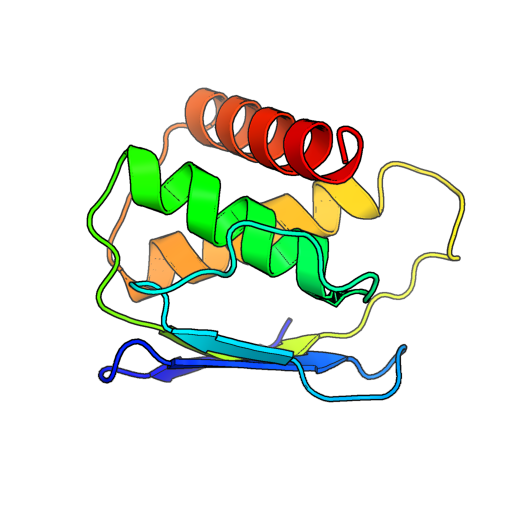C CA . VAL A 1 88 ? -10.540 0.250 2.776 1.00 97.81 88 VAL A CA 1
ATOM 662 C C . VAL A 1 88 ? -10.505 0.104 4.299 1.00 97.81 88 VAL A C 1
ATOM 664 O O . VAL A 1 88 ? -11.223 -0.740 4.832 1.00 97.81 88 VAL A O 1
ATOM 667 N N . ASN A 1 89 ? -9.714 0.923 5.001 1.00 97.88 89 ASN A N 1
ATOM 668 C CA . ASN A 1 89 ? -9.656 0.944 6.467 1.00 97.88 89 ASN A CA 1
ATOM 669 C C . ASN A 1 89 ? -10.529 2.043 7.101 1.00 97.88 89 ASN A C 1
ATOM 671 O O . ASN A 1 89 ? -10.575 2.129 8.324 1.00 97.88 89 ASN A O 1
ATOM 675 N N . GLY A 1 90 ? -11.225 2.864 6.306 1.00 97.19 90 GLY A N 1
ATOM 676 C CA . GLY A 1 90 ? -12.031 3.979 6.815 1.00 97.19 90 GLY A CA 1
ATOM 677 C C . GLY A 1 90 ? -11.201 5.086 7.475 1.00 97.19 90 GLY A C 1
ATOM 678 O O . GLY A 1 90 ? -11.679 5.736 8.399 1.00 97.19 90 GLY A O 1
ATOM 679 N N . ILE A 1 91 ? -9.955 5.274 7.035 1.00 97.94 91 ILE A N 1
ATOM 680 C CA . ILE A 1 91 ? -9.043 6.307 7.538 1.00 97.94 91 ILE A CA 1
ATOM 681 C C . ILE A 1 91 ? -9.196 7.559 6.676 1.00 97.94 91 ILE A C 1
ATOM 683 O O . ILE A 1 91 ? -9.255 7.472 5.447 1.00 97.94 91 ILE A O 1
ATOM 687 N N . HIS A 1 92 ? -9.227 8.720 7.322 1.00 96.62 92 HIS A N 1
ATOM 688 C CA . HIS A 1 92 ? -9.159 10.017 6.663 1.00 96.62 92 HIS A CA 1
ATOM 689 C C . HIS A 1 92 ? -7.826 10.678 7.012 1.00 96.62 92 HIS A C 1
ATOM 691 O O . HIS A 1 92 ? -7.491 10.771 8.190 1.00 96.62 92 HIS A O 1
ATOM 697 N N . LEU A 1 93 ? -7.074 11.084 5.989 1.00 95.44 93 LEU A N 1
ATOM 698 C CA . LEU A 1 93 ? -5.852 11.871 6.131 1.00 95.44 93 LEU A CA 1
ATOM 699 C C . LEU A 1 93 ? -6.110 13.255 5.557 1.00 95.44 93 LEU A C 1
ATOM 701 O O . LEU A 1 93 ? -6.595 13.363 4.426 1.00 95.44 93 LEU A O 1
ATOM 705 N N . GLU A 1 94 ? -5.704 14.287 6.284 1.00 96.94 94 GLU A N 1
ATOM 706 C CA . GLU A 1 94 ? -5.637 15.631 5.727 1.00 96.94 94 GLU A CA 1
ATOM 707 C C . GLU A 1 94 ? -4.610 15.684 4.579 1.00 96.94 94 GLU A C 1
ATOM 709 O O . GLU A 1 94 ? -3.649 14.901 4.556 1.00 96.94 94 GLU A O 1
ATOM 714 N N . PRO A 1 95 ? -4.735 16.623 3.621 1.00 95.69 95 PRO A N 1
ATOM 715 C CA . PRO A 1 95 ? -3.833 16.697 2.469 1.00 95.69 95 PRO A CA 1
ATOM 716 C C . PRO A 1 95 ? -2.346 16.739 2.847 1.00 95.69 95 PRO A C 1
ATOM 718 O O . PRO A 1 95 ? -1.522 16.053 2.240 1.00 95.69 95 PRO A O 1
ATOM 721 N N . MET A 1 96 ? -1.994 17.488 3.896 1.00 96.31 96 MET A N 1
ATOM 722 C CA . MET A 1 96 ? -0.615 17.546 4.388 1.00 96.31 96 MET A CA 1
ATOM 723 C C . MET A 1 96 ? -0.163 16.235 5.032 1.00 96.31 96 MET A C 1
ATOM 725 O O . MET A 1 96 ? 0.990 15.841 4.864 1.00 96.31 96 MET A O 1
ATOM 729 N N . GLU A 1 97 ? -1.051 15.519 5.720 1.00 96.56 97 GLU A N 1
ATOM 730 C CA . GLU A 1 97 ? -0.729 14.211 6.289 1.00 96.56 97 GLU A CA 1
ATOM 731 C C . GLU A 1 97 ? -0.497 13.170 5.196 1.00 96.56 97 GLU A C 1
ATOM 733 O O . GLU A 1 97 ? 0.434 12.371 5.313 1.00 96.56 97 GLU A O 1
ATOM 738 N N . MET A 1 98 ? -1.284 13.210 4.116 1.00 97.12 98 MET A N 1
ATOM 739 C CA . MET A 1 98 ? -1.080 12.378 2.929 1.00 97.12 98 MET A CA 1
ATOM 740 C C . MET A 1 98 ? 0.306 12.629 2.327 1.00 97.12 98 MET A C 1
ATOM 742 O O . MET A 1 98 ? 1.067 11.683 2.124 1.00 97.12 98 MET A O 1
ATOM 746 N N . ILE A 1 99 ? 0.666 13.897 2.103 1.00 95.62 99 ILE A N 1
ATOM 747 C CA . ILE A 1 99 ? 1.962 14.284 1.524 1.00 95.62 99 ILE A CA 1
ATOM 748 C C . ILE A 1 99 ? 3.124 13.842 2.422 1.00 95.62 99 ILE A C 1
ATOM 750 O O . ILE A 1 99 ? 4.086 13.245 1.940 1.00 95.62 99 ILE A O 1
ATOM 754 N N . LEU A 1 100 ? 3.042 14.097 3.731 1.00 96.44 100 LEU A N 1
ATOM 755 C CA . LEU A 1 100 ? 4.105 13.735 4.672 1.00 96.44 100 LEU A CA 1
ATOM 756 C C . LEU A 1 100 ? 4.253 12.218 4.818 1.00 96.44 100 LEU A C 1
ATOM 758 O O . LEU A 1 100 ? 5.374 11.718 4.878 1.00 96.44 100 LEU A O 1
ATOM 762 N N . THR A 1 101 ? 3.142 11.481 4.826 1.00 96.31 101 THR A N 1
ATOM 763 C CA . THR A 1 101 ? 3.155 10.011 4.880 1.00 96.31 101 THR A CA 1
ATOM 764 C C . THR A 1 101 ? 3.728 9.426 3.588 1.00 96.31 101 THR A C 1
ATOM 766 O O . THR A 1 101 ? 4.545 8.509 3.643 1.00 96.31 101 THR A O 1
ATOM 769 N N . ALA A 1 102 ? 3.381 9.994 2.428 1.00 94.94 102 ALA A N 1
ATOM 770 C CA . ALA A 1 102 ? 3.946 9.585 1.145 1.00 94.94 102 ALA A CA 1
ATOM 771 C C . ALA A 1 102 ? 5.460 9.836 1.079 1.00 94.94 102 ALA A C 1
ATOM 773 O O . ALA A 1 102 ? 6.213 8.948 0.685 1.00 94.94 102 ALA A O 1
ATOM 774 N N . LYS A 1 103 ? 5.915 11.009 1.538 1.00 94.38 103 LYS A N 1
ATOM 775 C CA . LYS A 1 103 ? 7.342 11.352 1.616 1.00 94.38 103 LYS A CA 1
ATOM 776 C C . LYS A 1 103 ? 8.108 10.415 2.553 1.00 94.38 103 LYS A C 1
ATOM 778 O O . LYS A 1 103 ? 9.207 9.981 2.221 1.00 94.38 103 LYS A O 1
ATOM 783 N N . ALA A 1 104 ? 7.539 10.085 3.712 1.00 93.69 104 ALA A N 1
ATOM 784 C CA . ALA A 1 104 ? 8.150 9.137 4.641 1.00 93.69 104 ALA A CA 1
ATOM 785 C C . ALA A 1 104 ? 8.285 7.740 4.010 1.00 93.69 104 ALA A C 1
ATOM 787 O O . ALA A 1 104 ? 9.352 7.130 4.087 1.00 93.69 104 ALA A O 1
ATOM 788 N N . ALA A 1 105 ? 7.245 7.279 3.307 1.00 92.62 105 ALA A N 1
ATOM 789 C CA . ALA A 1 105 ? 7.263 5.997 2.606 1.00 92.62 105 ALA A CA 1
ATOM 790 C C . ALA A 1 105 ? 8.334 5.982 1.504 1.00 92.62 105 ALA A C 1
ATOM 792 O O . ALA A 1 105 ? 9.107 5.033 1.400 1.00 92.62 105 ALA A O 1
ATOM 793 N N . GLU A 1 106 ? 8.445 7.060 0.731 1.00 90.12 106 GLU A N 1
ATOM 794 C CA . GLU A 1 106 ? 9.475 7.201 -0.298 1.00 90.12 106 GLU A CA 1
ATOM 795 C C . GLU A 1 106 ? 10.894 7.194 0.288 1.00 90.12 106 GLU A C 1
ATOM 797 O O . GLU A 1 106 ? 11.767 6.497 -0.224 1.00 90.12 106 GLU A O 1
ATOM 802 N N . ASN A 1 107 ? 11.134 7.889 1.400 1.00 87.44 107 ASN A N 1
ATOM 803 C CA . ASN A 1 107 ? 12.446 7.901 2.051 1.00 87.44 107 ASN A CA 1
ATOM 804 C C . ASN A 1 107 ? 12.823 6.528 2.625 1.00 87.44 107 ASN A C 1
ATOM 806 O O . ASN A 1 107 ? 13.970 6.096 2.493 1.00 87.44 107 ASN A O 1
ATOM 810 N N . SER A 1 108 ? 11.854 5.807 3.198 1.00 78.88 108 SER A N 1
ATOM 811 C CA . SER A 1 108 ? 12.068 4.432 3.670 1.00 78.88 108 SER A CA 1
ATOM 812 C C . SER A 1 108 ? 12.456 3.482 2.529 1.00 78.88 108 SER A C 1
ATOM 814 O O . SER A 1 108 ? 13.200 2.526 2.732 1.00 78.88 108 SER A O 1
ATOM 816 N N . ASN A 1 109 ? 12.060 3.811 1.295 1.00 70.12 109 ASN A N 1
ATOM 817 C CA . ASN A 1 109 ? 12.424 3.062 0.097 1.00 70.12 109 ASN A CA 1
ATOM 818 C C . ASN A 1 109 ? 13.832 3.368 -0.434 1.00 70.12 109 ASN A C 1
ATOM 820 O O . ASN A 1 109 ? 14.330 2.602 -1.257 1.00 70.12 109 ASN A O 1
ATOM 824 N N . HIS A 1 110 ? 14.515 4.406 0.058 1.00 60.06 110 HIS A N 1
ATOM 825 C CA . HIS A 1 110 ? 15.882 4.762 -0.355 1.00 60.06 110 HIS A CA 1
ATOM 826 C C . HIS A 1 110 ? 16.946 4.391 0.688 1.00 60.06 110 HIS A C 1
ATOM 828 O O . HIS A 1 110 ? 18.075 4.098 0.318 1.00 60.06 110 HIS A O 1
ATOM 834 N N . HIS A 1 111 ? 16.581 4.287 1.967 1.00 47.50 111 HIS A N 1
ATOM 835 C CA . HIS A 1 111 ? 17.492 3.860 3.035 1.00 47.50 111 HIS A CA 1
ATOM 836 C C . HIS A 1 111 ? 17.316 2.367 3.352 1.00 47.50 111 HIS A C 1
ATOM 838 O O . HIS A 1 111 ? 16.460 1.997 4.147 1.00 47.50 111 HIS A O 1
ATOM 844 N N . ALA A 1 112 ? 18.067 1.512 2.655 1.00 42.50 112 ALA A N 1
ATOM 845 C CA . ALA A 1 112 ? 18.409 0.139 3.048 1.00 42.50 112 ALA A CA 1
ATOM 846 C C . ALA A 1 112 ? 19.675 -0.255 2.289 1.00 42.50 112 ALA A C 1
ATOM 848 O O . ALA A 1 112 ? 19.691 0.050 1.072 1.00 42.50 112 ALA A O 1
#

InterPro domains:
  IPR006203 GHMP kinase, ATP-binding, conserved site [PS00627] (66-76)
  IPR006204 GHMP kinase N-terminal domain [PF00288] (41-109)
  IPR0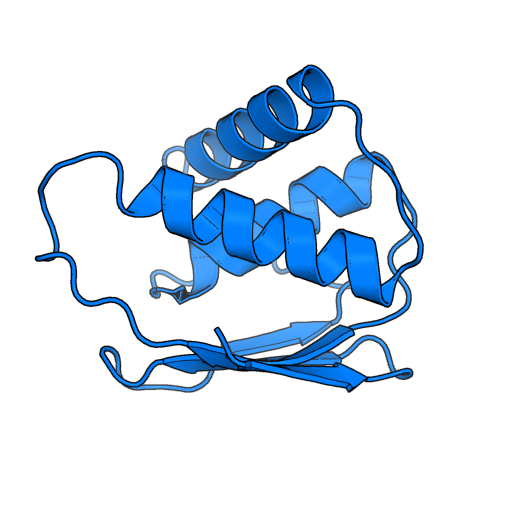14721 Small ribosomal subunit protein uS5 domain 2-type fold, subgroup [G3DSA:3.30.230.10] (1-112)
  IPR020568 Ribosomal protein uS5 domain 2-type superfamily [SSF54211] (4-110)